Protein AF-A0A1D2Q985-F1 (afdb_monomer_lite)

Foldseek 3Di:
DDEAEEEDQPDQWFQWAWDADPVVRYIYIYGYCVQPVPDDPLLNQLSVQLNVLQNVCCNPPVDDDLDPSVVVCCVVSVHDSDGDTPHFAQKWKAFPPPRDIDGHNDCDPCVVCVQVDADPPPRGGIHMDGDPDD

Radius of gyration: 18.42 Å; chains: 1; bounding box: 43×38×41 Å

Structure (mmCIF, N/CA/C/O backbone):
data_AF-A0A1D2Q985-F1
#
_entry.id   AF-A0A1D2Q985-F1
#
loop_
_atom_site.group_PDB
_atom_site.id
_atom_site.type_symbol
_atom_site.label_atom_id
_atom_site.label_alt_id
_atom_site.label_comp_id
_atom_site.label_asym_id
_atom_site.label_entity_id
_atom_site.label_seq_id
_atom_site.pdbx_PDB_ins_code
_atom_site.Cartn_x
_atom_site.Cartn_y
_atom_site.Cartn_z
_atom_site.occupancy
_atom_site.B_iso_or_equiv
_atom_site.auth_seq_id
_atom_site.auth_comp_id
_atom_site.auth_asym_id
_atom_site.auth_atom_id
_atom_site.pdbx_PDB_model_num
ATOM 1 N N . MET A 1 1 ? -17.939 6.524 12.634 1.00 73.00 1 MET A N 1
ATOM 2 C CA . MET A 1 1 ? -16.577 6.347 12.098 1.00 73.00 1 MET A CA 1
ATOM 3 C C . MET A 1 1 ? -16.075 7.690 11.604 1.00 73.00 1 MET A C 1
ATOM 5 O O . MET A 1 1 ? -16.770 8.318 10.811 1.00 73.00 1 MET A O 1
ATOM 9 N N . THR A 1 2 ? -14.909 8.119 12.073 1.00 87.56 2 THR A N 1
ATOM 10 C CA . THR A 1 2 ? -14.219 9.316 11.575 1.00 87.56 2 THR A CA 1
ATOM 11 C C . THR A 1 2 ? -12.906 8.857 10.960 1.00 87.56 2 THR A C 1
ATOM 13 O O . THR A 1 2 ? -12.231 8.016 11.544 1.00 87.56 2 THR A O 1
ATOM 16 N N . ILE A 1 3 ? -12.575 9.377 9.781 1.00 95.25 3 ILE A N 1
ATOM 17 C CA . ILE A 1 3 ? -11.305 9.101 9.108 1.00 95.25 3 ILE A CA 1
ATOM 18 C C . ILE A 1 3 ? -10.484 10.383 9.149 1.00 95.25 3 ILE A C 1
ATOM 20 O O . ILE A 1 3 ? -10.947 11.431 8.691 1.00 95.25 3 ILE A O 1
ATOM 24 N N . GLU A 1 4 ? -9.276 10.294 9.688 1.00 97.19 4 GLU A N 1
ATOM 25 C CA . GLU A 1 4 ? -8.290 11.364 9.616 1.00 97.19 4 GLU A CA 1
ATOM 26 C C . GLU A 1 4 ? -7.506 11.282 8.307 1.00 97.19 4 GLU A C 1
ATOM 28 O O . GLU A 1 4 ? -7.269 10.200 7.769 1.00 97.19 4 GLU A O 1
ATOM 33 N N . TRP A 1 5 ? -7.082 12.435 7.797 1.00 97.25 5 TRP A N 1
ATOM 34 C CA . TRP A 1 5 ? -6.342 12.533 6.543 1.00 97.25 5 TRP A CA 1
ATOM 35 C C . TRP A 1 5 ? -5.020 13.252 6.766 1.00 97.25 5 TRP A C 1
ATOM 37 O O . TRP A 1 5 ? -4.984 14.319 7.380 1.00 97.25 5 TRP A O 1
ATOM 47 N N . GLU A 1 6 ? -3.941 12.700 6.217 1.00 96.31 6 GLU A N 1
ATOM 48 C CA . GLU A 1 6 ? -2.626 13.339 6.208 1.00 96.31 6 GLU A CA 1
ATOM 49 C C . GLU A 1 6 ? -1.996 13.309 4.810 1.00 96.31 6 GLU A C 1
ATOM 51 O O . GLU A 1 6 ? -2.185 12.375 4.030 1.00 96.31 6 GLU A O 1
ATOM 56 N N . ILE A 1 7 ? -1.194 14.331 4.506 1.00 93.88 7 ILE A N 1
ATOM 57 C CA . ILE A 1 7 ? -0.317 14.340 3.334 1.00 93.88 7 ILE A CA 1
ATOM 58 C C . ILE A 1 7 ? 1.113 14.114 3.817 1.00 93.88 7 ILE A C 1
ATOM 60 O O . ILE A 1 7 ? 1.675 14.907 4.575 1.00 93.88 7 ILE A O 1
ATOM 64 N N . SER A 1 8 ? 1.730 13.030 3.356 1.00 90.19 8 SER A N 1
ATOM 65 C CA . SER A 1 8 ? 3.122 12.713 3.637 1.00 90.19 8 SER A CA 1
ATOM 66 C C . SER A 1 8 ? 4.032 13.233 2.532 1.00 90.19 8 SER A C 1
ATOM 68 O O . SER A 1 8 ? 4.040 12.734 1.408 1.00 90.19 8 SER A O 1
ATOM 70 N N . HIS A 1 9 ? 4.897 14.182 2.883 1.00 87.06 9 HIS A N 1
ATOM 71 C CA . HIS A 1 9 ? 5.984 14.637 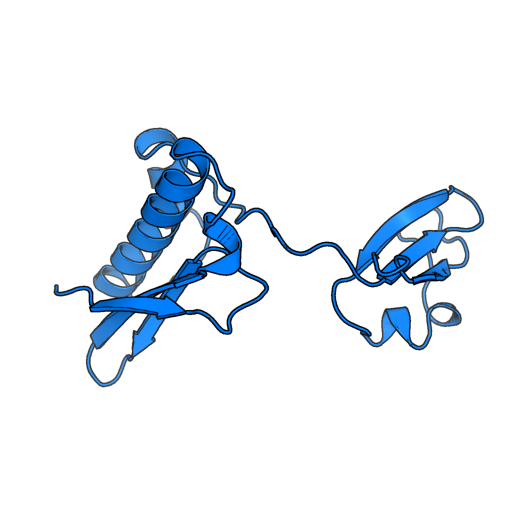2.008 1.00 87.06 9 HIS A CA 1
ATOM 72 C C . HIS A 1 9 ? 7.236 13.748 2.093 1.00 87.06 9 HIS A C 1
ATOM 74 O O . HIS A 1 9 ? 8.187 13.930 1.336 1.00 87.06 9 HIS A O 1
ATOM 80 N N . ARG A 1 10 ? 7.267 12.789 3.032 1.00 82.56 10 ARG A N 1
ATOM 81 C CA . ARG A 1 10 ? 8.446 11.951 3.315 1.00 82.56 10 ARG A CA 1
ATOM 82 C C . ARG A 1 10 ? 8.312 10.523 2.799 1.00 82.56 10 ARG A C 1
ATOM 84 O O . ARG A 1 10 ? 9.329 9.867 2.592 1.00 82.56 10 ARG A O 1
ATOM 91 N N . ALA A 1 11 ? 7.094 10.022 2.605 1.00 81.38 11 ALA A N 1
ATOM 92 C CA . ALA A 1 11 ? 6.870 8.693 2.051 1.00 81.38 11 ALA A CA 1
ATOM 93 C C . ALA A 1 11 ? 7.384 8.614 0.602 1.00 81.38 11 ALA A C 1
ATOM 95 O O . ALA A 1 11 ? 7.374 9.596 -0.132 1.00 81.38 11 ALA A O 1
ATOM 96 N N . GLN A 1 12 ? 7.922 7.456 0.211 1.00 71.81 12 GLN A N 1
ATOM 97 C CA . GLN A 1 12 ? 8.603 7.280 -1.085 1.00 71.81 12 GLN A CA 1
ATOM 98 C C . GLN A 1 12 ? 8.202 5.989 -1.812 1.00 71.81 12 GLN A C 1
ATOM 100 O O . GLN A 1 12 ? 8.800 5.668 -2.830 1.00 71.81 12 GLN A O 1
ATOM 105 N N . ARG A 1 13 ? 7.289 5.176 -1.262 1.00 71.19 13 ARG A N 1
ATOM 106 C CA . ARG A 1 13 ? 7.085 3.789 -1.736 1.00 71.19 13 ARG A CA 1
ATOM 107 C C . ARG A 1 13 ? 5.650 3.425 -2.082 1.00 71.19 13 ARG A C 1
ATOM 109 O O . ARG A 1 13 ? 5.460 2.616 -2.984 1.00 71.19 13 ARG A O 1
ATOM 116 N N . GLN A 1 14 ? 4.684 3.965 -1.351 1.00 82.00 14 GLN A N 1
ATOM 117 C CA . GLN A 1 14 ? 3.259 3.688 -1.522 1.00 82.00 14 GLN A CA 1
ATOM 118 C C . GLN A 1 14 ? 2.551 5.007 -1.788 1.00 82.00 14 GLN A C 1
ATOM 120 O O . GLN A 1 14 ? 2.907 6.005 -1.163 1.00 82.00 14 GLN A O 1
ATOM 125 N N . ALA A 1 15 ? 1.633 5.030 -2.752 1.00 87.94 15 ALA A N 1
ATOM 126 C CA . ALA A 1 15 ? 0.902 6.248 -3.088 1.00 87.94 15 ALA A CA 1
ATOM 127 C C . ALA A 1 15 ? -0.044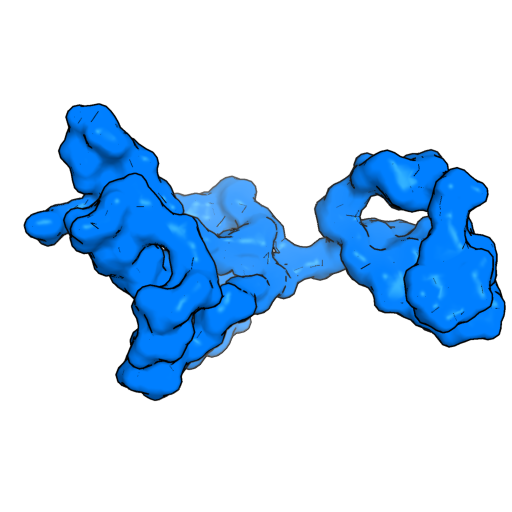 6.656 -1.947 1.00 87.94 15 ALA A C 1
ATOM 129 O O . ALA A 1 15 ? -0.121 7.830 -1.609 1.00 87.94 15 ALA A O 1
ATOM 130 N N . GLY A 1 16 ? -0.639 5.670 -1.275 1.00 90.69 16 GLY A N 1
ATOM 131 C CA . GLY A 1 16 ? -1.413 5.835 -0.052 1.00 90.69 16 GLY A CA 1
ATOM 132 C C . GLY A 1 16 ? -1.080 4.758 0.980 1.00 90.69 16 GLY A C 1
ATOM 133 O O . GLY A 1 16 ? -0.423 3.761 0.664 1.00 90.69 16 GLY A O 1
ATOM 134 N N . VAL A 1 17 ? -1.482 4.993 2.227 1.00 92.75 17 VAL A N 1
ATOM 135 C CA . VAL A 1 17 ? -1.567 3.957 3.259 1.00 92.75 17 VAL A CA 1
ATOM 136 C C . VAL A 1 17 ? -2.638 4.306 4.284 1.00 92.75 17 VAL A C 1
ATOM 138 O O . VAL A 1 17 ? -2.706 5.436 4.770 1.00 92.75 17 VAL A O 1
ATOM 141 N N . THR A 1 18 ? -3.422 3.307 4.665 1.00 95.50 18 THR A N 1
ATOM 142 C CA . THR A 1 18 ? -4.378 3.383 5.766 1.00 95.50 18 THR A CA 1
ATOM 143 C C . THR A 1 18 ? -3.768 2.789 7.027 1.00 95.50 18 THR A C 1
ATOM 145 O O . THR A 1 18 ? -3.296 1.651 7.032 1.00 95.50 18 THR A O 1
ATOM 148 N N . LYS A 1 19 ? -3.769 3.570 8.105 1.00 95.12 19 LYS A N 1
ATOM 149 C CA . LYS A 1 19 ? -3.295 3.172 9.431 1.00 95.12 19 LYS A CA 1
ATOM 150 C C . LYS A 1 19 ? -4.487 3.003 10.361 1.00 95.12 19 LYS A C 1
ATOM 152 O O . LYS A 1 19 ? -5.437 3.777 10.275 1.00 95.12 19 LYS A O 1
ATOM 157 N N . TYR A 1 20 ? -4.384 2.036 11.262 1.00 96.69 20 TYR A N 1
ATOM 158 C CA . TYR A 1 20 ? -5.377 1.761 12.288 1.00 96.69 20 TYR A CA 1
ATOM 159 C C . TYR A 1 20 ? -4.698 1.661 13.653 1.00 96.69 20 TYR A C 1
ATOM 161 O O . TYR A 1 20 ? -3.698 0.952 13.795 1.00 96.69 20 TYR A O 1
ATOM 169 N N . ASP A 1 21 ? -5.225 2.386 14.637 1.00 95.62 21 ASP A N 1
ATOM 170 C CA . ASP A 1 21 ? -4.840 2.255 16.040 1.00 95.62 21 ASP A CA 1
ATOM 171 C C . ASP A 1 21 ? -5.920 1.457 16.790 1.00 95.62 21 ASP A C 1
ATOM 173 O O . ASP A 1 21 ? -6.986 2.001 17.072 1.00 95.62 21 ASP A O 1
ATOM 177 N N . PRO A 1 22 ? -5.672 0.188 17.159 1.00 92.25 22 PRO A N 1
ATOM 178 C CA . PRO A 1 22 ? -6.669 -0.644 17.829 1.00 92.25 22 PRO A C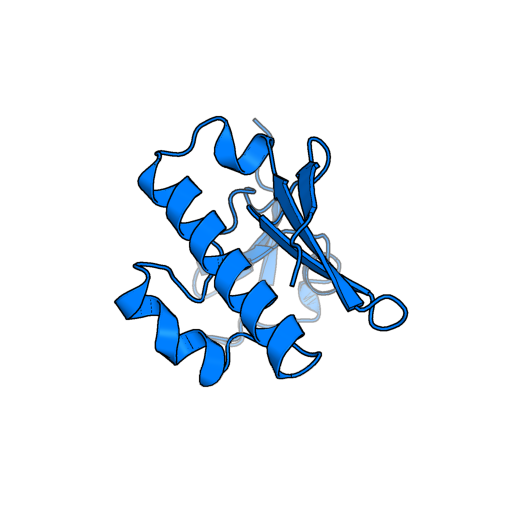A 1
ATOM 179 C C . PRO A 1 22 ? -6.984 -0.197 19.263 1.00 92.25 22 PRO A C 1
ATOM 181 O O . PRO A 1 22 ? -7.974 -0.652 19.826 1.00 92.25 22 PRO A O 1
ATOM 184 N N . ALA A 1 23 ? -6.158 0.655 19.884 1.00 94.81 23 ALA A N 1
ATOM 185 C CA . ALA A 1 23 ? -6.426 1.159 21.231 1.00 94.81 23 ALA A CA 1
ATOM 186 C C . ALA A 1 23 ? -7.446 2.306 21.231 1.00 94.81 23 ALA A C 1
ATOM 188 O O . ALA A 1 23 ? -8.171 2.485 22.209 1.00 94.81 23 ALA A O 1
ATOM 189 N N . THR A 1 24 ? -7.481 3.091 20.151 1.00 93.88 24 THR A N 1
ATOM 190 C CA . THR A 1 24 ? -8.352 4.269 20.005 1.00 93.88 24 THR A CA 1
ATOM 191 C C . THR A 1 24 ? -9.400 4.115 18.905 1.00 93.88 24 THR A C 1
ATOM 193 O O . THR A 1 24 ? -10.256 4.983 18.754 1.00 93.88 24 THR A O 1
ATOM 196 N N . GLU A 1 25 ? -9.320 3.029 18.134 1.00 92.94 25 GLU A N 1
AT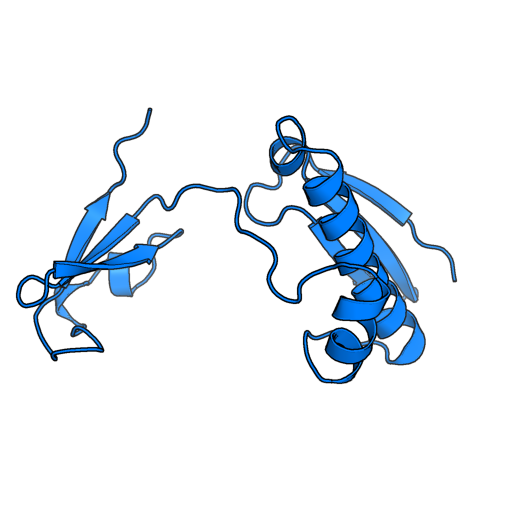OM 197 C CA . GLU A 1 25 ? -10.069 2.775 16.899 1.00 92.94 25 GLU A CA 1
ATOM 198 C C . GLU A 1 25 ? -9.886 3.874 15.833 1.00 92.94 25 GLU A C 1
ATOM 200 O O . GLU A 1 25 ? -10.686 4.005 14.902 1.00 92.94 25 GLU A O 1
ATOM 205 N N . ALA A 1 26 ? -8.826 4.681 15.951 1.00 96.31 26 ALA A N 1
ATOM 206 C CA . ALA A 1 26 ? -8.546 5.758 15.017 1.00 96.31 26 ALA A CA 1
ATOM 207 C C . ALA A 1 26 ? -8.063 5.199 13.674 1.00 96.31 26 ALA A C 1
ATOM 209 O O . ALA A 1 26 ? -7.200 4.319 13.618 1.00 96.31 26 ALA A O 1
ATOM 210 N N . ILE A 1 27 ? -8.601 5.749 12.583 1.00 97.94 27 ILE A N 1
ATOM 211 C CA . ILE A 1 27 ? -8.219 5.408 11.212 1.00 97.94 27 ILE A CA 1
ATOM 212 C C . ILE A 1 27 ? -7.661 6.657 10.536 1.00 97.94 27 ILE A C 1
ATOM 214 O O . ILE A 1 27 ? -8.349 7.676 10.442 1.00 97.94 27 ILE A O 1
ATOM 218 N N . THR A 1 28 ? -6.440 6.558 10.012 1.00 97.88 28 THR A N 1
ATOM 219 C CA . THR A 1 28 ? -5.781 7.644 9.275 1.00 97.88 28 THR A CA 1
ATOM 220 C C . THR A 1 28 ? -5.422 7.183 7.871 1.00 97.88 28 THR A C 1
ATOM 222 O O . THR A 1 28 ? -4.697 6.200 7.711 1.00 97.88 28 THR A O 1
ATOM 225 N N . ILE A 1 29 ? -5.861 7.920 6.852 1.00 96.75 29 ILE A N 1
ATOM 226 C CA . ILE A 1 29 ? -5.410 7.740 5.470 1.00 96.75 29 ILE A CA 1
ATOM 227 C C . ILE A 1 29 ? -4.310 8.757 5.173 1.00 96.75 29 ILE A C 1
ATOM 229 O O . ILE A 1 29 ? -4.512 9.970 5.251 1.00 96.75 29 ILE A O 1
ATOM 233 N N . ALA A 1 30 ? -3.137 8.250 4.810 1.00 94.94 30 ALA A N 1
ATOM 234 C CA . ALA A 1 30 ? -1.973 9.041 4.454 1.00 94.94 30 ALA A CA 1
ATOM 235 C C . ALA A 1 30 ? -1.702 8.955 2.953 1.00 94.94 30 ALA A C 1
ATOM 237 O O . ALA A 1 30 ? -1.401 7.874 2.450 1.00 94.94 30 ALA A O 1
ATOM 238 N N . LEU A 1 31 ? -1.755 10.085 2.247 1.00 93.00 31 LEU A N 1
ATOM 239 C CA . LEU A 1 31 ? -1.426 10.173 0.819 1.00 93.00 31 LEU A CA 1
ATOM 240 C C . LEU A 1 31 ? -0.012 10.724 0.634 1.00 93.00 31 LEU A C 1
ATOM 242 O O . LEU A 1 31 ? 0.422 11.623 1.356 1.00 93.00 31 LEU A O 1
ATOM 246 N N . THR A 1 32 ? 0.740 10.182 -0.317 1.00 90.88 32 THR A N 1
ATOM 247 C CA . THR A 1 32 ? 2.136 10.562 -0.537 1.00 90.88 32 THR A CA 1
ATOM 248 C C . THR A 1 32 ? 2.234 11.644 -1.597 1.00 90.88 32 THR A C 1
ATOM 250 O O . THR A 1 32 ? 2.071 11.366 -2.778 1.00 90.88 32 THR A O 1
ATOM 253 N N . TRP A 1 33 ? 2.641 12.852 -1.201 1.00 86.44 33 TRP A N 1
ATOM 254 C CA . TRP A 1 33 ? 2.759 14.002 -2.108 1.00 86.44 33 TRP A CA 1
ATOM 255 C C . TRP A 1 33 ? 3.522 13.673 -3.402 1.00 86.44 33 TRP A C 1
ATOM 257 O O . TRP A 1 33 ? 3.031 13.891 -4.504 1.00 86.44 33 TRP A O 1
ATOM 267 N N . LYS A 1 34 ? 4.708 13.068 -3.265 1.00 82.31 34 LYS A N 1
ATOM 268 C CA . LYS A 1 34 ? 5.581 12.716 -4.397 1.00 82.31 34 LYS A CA 1
ATOM 269 C C . LYS A 1 34 ? 4.971 11.672 -5.341 1.00 82.31 34 LYS A C 1
ATOM 271 O O . LYS A 1 34 ? 5.379 11.568 -6.491 1.00 82.31 34 LYS A O 1
ATOM 276 N N . ALA A 1 35 ? 4.042 10.853 -4.851 1.00 80.00 35 ALA A N 1
ATOM 277 C CA . ALA A 1 35 ? 3.352 9.882 -5.689 1.00 80.00 35 ALA A CA 1
ATOM 278 C C . ALA A 1 35 ? 2.333 10.556 -6.606 1.00 80.00 35 ALA A C 1
ATOM 280 O O . ALA A 1 35 ? 2.086 10.047 -7.695 1.00 80.00 35 ALA A O 1
ATOM 281 N N . ASP A 1 36 ? 1.773 11.680 -6.160 1.00 74.56 36 ASP A N 1
ATOM 282 C CA . ASP A 1 36 ? 0.576 12.274 -6.740 1.00 74.56 36 ASP A CA 1
ATOM 283 C C . ASP A 1 36 ? 0.845 13.587 -7.485 1.00 74.56 36 ASP A C 1
ATOM 285 O O . ASP A 1 36 ? 0.077 13.935 -8.377 1.00 74.56 36 ASP A O 1
ATOM 289 N N . GLU A 1 37 ? 1.959 14.278 -7.212 1.00 77.62 37 GLU A N 1
ATOM 290 C CA . GLU A 1 37 ? 2.294 15.586 -7.812 1.00 77.62 37 GLU A CA 1
ATOM 291 C C . GLU A 1 37 ? 2.349 15.596 -9.353 1.00 77.62 37 GLU A C 1
ATOM 293 O O . GLU A 1 37 ? 2.224 16.650 -9.979 1.00 77.62 37 GLU A O 1
ATOM 298 N N . HIS A 1 38 ? 2.500 14.423 -9.974 1.00 73.81 38 HIS A N 1
ATOM 299 C CA . HIS A 1 38 ? 2.529 14.242 -11.428 1.00 73.81 38 HIS A CA 1
ATOM 300 C C . HIS A 1 38 ? 1.526 13.198 -11.944 1.00 73.81 38 HIS A C 1
ATOM 302 O O . HIS A 1 38 ? 1.549 12.869 -13.131 1.00 73.81 38 HIS A O 1
ATOM 308 N N . ARG A 1 39 ? 0.655 12.649 -11.085 1.00 77.62 39 ARG A N 1
ATOM 309 C CA . ARG A 1 39 ? -0.325 11.638 -11.507 1.00 77.62 39 ARG A CA 1
ATOM 310 C C . ARG A 1 39 ? -1.573 12.280 -12.095 1.00 77.62 39 ARG A C 1
ATOM 312 O O . ARG A 1 39 ? -2.032 13.334 -11.663 1.00 77.62 39 ARG A O 1
ATOM 319 N N . ALA A 1 40 ? -2.165 11.588 -13.065 1.00 85.06 40 ALA A N 1
ATOM 320 C CA . ALA A 1 40 ? -3.499 11.924 -13.535 1.00 85.06 40 ALA A CA 1
ATOM 321 C C . ALA A 1 40 ? -4.528 11.706 -12.414 1.00 85.06 40 ALA A C 1
ATOM 323 O O . ALA A 1 40 ? -4.381 10.806 -11.581 1.00 85.06 40 ALA A O 1
ATOM 324 N N . TRP A 1 41 ? -5.609 12.486 -12.444 1.00 85.75 41 TRP A N 1
ATOM 325 C CA . TRP A 1 41 ? -6.697 12.404 -11.466 1.00 85.75 41 TRP A CA 1
ATOM 326 C C . TRP A 1 41 ? -7.256 10.983 -11.291 1.00 85.75 41 TRP A C 1
ATOM 328 O O . TRP A 1 41 ? -7.560 10.561 -10.177 1.00 85.75 41 TRP A O 1
ATOM 338 N N . GLU A 1 42 ? -7.360 10.215 -12.375 1.00 86.50 42 GLU A N 1
ATOM 339 C CA . GLU A 1 42 ? -7.843 8.828 -12.345 1.00 86.50 42 GLU A CA 1
ATOM 340 C C . GLU A 1 42 ? -6.977 7.936 -11.444 1.00 86.50 42 GLU A C 1
ATOM 342 O O . GLU A 1 42 ? -7.495 7.180 -10.627 1.00 86.50 42 GLU A O 1
ATOM 347 N N . GLN A 1 43 ? -5.655 8.090 -11.509 1.00 84.88 43 GLN A N 1
ATOM 348 C CA . GLN A 1 43 ? -4.710 7.291 -10.725 1.00 84.88 43 GLN A CA 1
ATOM 349 C C . GLN A 1 43 ? -4.691 7.721 -9.252 1.00 84.88 43 GLN A C 1
ATOM 351 O O . GLN A 1 43 ? -4.684 6.876 -8.353 1.00 84.88 43 GLN A O 1
ATOM 356 N N . PHE A 1 44 ? -4.738 9.033 -9.004 1.00 88.56 44 PHE A N 1
ATOM 357 C CA . PHE A 1 44 ? -4.868 9.587 -7.656 1.00 88.56 44 PHE A CA 1
ATOM 358 C C . PHE A 1 44 ? -6.156 9.098 -6.983 1.00 88.56 44 PHE A C 1
ATOM 360 O O . PHE A 1 44 ? -6.142 8.517 -5.900 1.00 88.56 44 PHE A O 1
ATOM 367 N N . SER A 1 45 ? -7.289 9.273 -7.663 1.00 91.75 45 SER A N 1
ATOM 368 C CA . SER A 1 45 ? -8.595 8.910 -7.124 1.00 91.75 45 SER A CA 1
ATOM 369 C C . SER A 1 45 ? -8.754 7.394 -6.952 1.00 91.75 45 SER A C 1
ATOM 371 O O . SER A 1 45 ? -9.393 6.965 -5.993 1.00 91.75 45 SER A O 1
ATOM 373 N N . SER A 1 46 ? -8.121 6.577 -7.802 1.00 91.50 46 SER A N 1
ATOM 374 C CA . SER A 1 46 ? -8.034 5.123 -7.612 1.00 91.50 46 SER A CA 1
ATOM 375 C C . SER A 1 46 ? -7.299 4.752 -6.319 1.00 91.50 46 SER A C 1
ATOM 377 O O . SER A 1 46 ? -7.786 3.902 -5.571 1.00 91.50 46 SER A O 1
ATOM 379 N N . THR A 1 47 ? -6.201 5.447 -5.990 1.00 91.50 47 THR A N 1
ATOM 380 C CA . THR A 1 47 ? -5.483 5.283 -4.710 1.00 91.50 47 THR A CA 1
ATOM 381 C C . THR A 1 47 ? -6.366 5.666 -3.524 1.00 91.50 47 THR A C 1
ATOM 383 O O . THR A 1 47 ? -6.458 4.919 -2.557 1.00 91.50 47 THR A O 1
ATOM 386 N N . VAL A 1 48 ? -7.089 6.786 -3.602 1.00 93.56 48 VAL A N 1
ATOM 387 C CA . VAL A 1 48 ? -8.027 7.189 -2.539 1.00 93.56 48 VAL A CA 1
ATOM 388 C C . VAL A 1 48 ? -9.092 6.113 -2.300 1.00 93.56 48 VAL A C 1
ATOM 390 O O . VAL A 1 48 ? -9.369 5.757 -1.157 1.00 93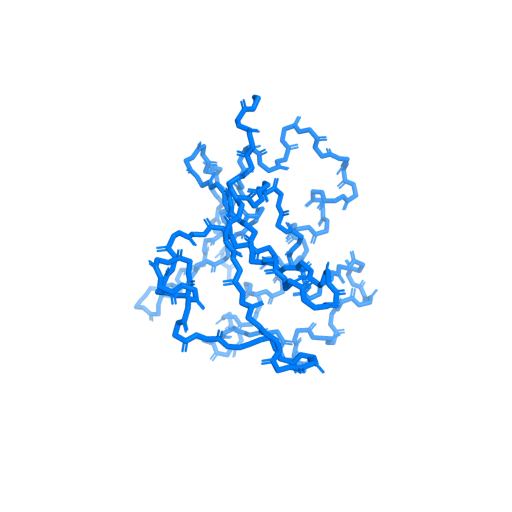.56 48 VAL A O 1
ATOM 393 N N . ARG A 1 49 ? -9.673 5.554 -3.369 1.00 95.69 49 ARG A N 1
ATOM 394 C CA . ARG A 1 49 ? -10.682 4.486 -3.269 1.00 95.69 49 ARG A CA 1
ATOM 395 C C . ARG A 1 49 ? -10.101 3.190 -2.702 1.00 95.69 49 ARG A C 1
ATOM 397 O O . ARG A 1 49 ? -10.778 2.539 -1.915 1.00 95.69 49 ARG A O 1
ATOM 404 N N . HIS A 1 50 ? -8.853 2.862 -3.038 1.00 95.25 50 HIS A N 1
ATOM 405 C CA . HIS A 1 50 ? -8.116 1.740 -2.452 1.00 95.25 50 HIS A CA 1
ATOM 406 C C . HIS A 1 50 ? -8.008 1.879 -0.927 1.00 95.25 50 HIS A C 1
ATOM 408 O O . HIS A 1 50 ? -8.403 0.980 -0.188 1.00 95.25 50 HIS A O 1
ATOM 414 N N . GLU A 1 51 ? -7.536 3.032 -0.449 1.00 95.75 51 GLU A N 1
ATOM 415 C CA . GLU A 1 51 ? -7.375 3.281 0.988 1.00 95.75 51 GLU A CA 1
ATOM 416 C C . GLU A 1 51 ? -8.718 3.324 1.731 1.00 95.75 51 GLU A C 1
ATOM 418 O O . GLU A 1 51 ? -8.838 2.832 2.851 1.00 95.75 51 GLU A O 1
ATOM 423 N N . LEU A 1 52 ? -9.779 3.818 1.090 1.00 96.75 52 LEU A N 1
ATOM 424 C CA . LEU A 1 52 ? -11.121 3.787 1.674 1.00 96.75 52 LEU A CA 1
ATOM 425 C C . LEU A 1 52 ? -11.653 2.362 1.892 1.00 96.75 52 LEU A C 1
ATOM 427 O O . LEU A 1 52 ? -12.382 2.136 2.858 1.00 96.75 52 LEU A O 1
ATOM 431 N N . ILE A 1 53 ? -11.283 1.395 1.045 1.00 96.94 53 ILE A N 1
ATOM 432 C CA . ILE A 1 53 ? -11.637 -0.014 1.274 1.00 96.94 53 ILE A CA 1
ATOM 433 C C . ILE A 1 53 ? -10.941 -0.535 2.536 1.00 96.94 53 ILE A C 1
ATOM 435 O O . ILE A 1 53 ? -11.588 -1.193 3.350 1.00 96.94 53 ILE A O 1
ATOM 439 N N . HIS A 1 54 ? -9.663 -0.204 2.740 1.00 96.75 54 HIS A N 1
ATOM 440 C CA . HIS A 1 54 ? -8.945 -0.574 3.962 1.00 96.75 54 HIS A CA 1
ATOM 441 C C . HIS A 1 54 ? -9.531 0.094 5.205 1.00 96.75 54 HIS A C 1
ATOM 443 O O . HIS A 1 54 ? -9.711 -0.572 6.220 1.00 96.75 54 HIS A O 1
ATOM 449 N N . ALA A 1 55 ? -9.889 1.377 5.128 1.00 97.50 55 ALA A N 1
ATOM 450 C CA . ALA A 1 55 ? -10.558 2.070 6.227 1.00 97.50 55 ALA A CA 1
ATOM 451 C C . ALA A 1 55 ? -11.875 1.375 6.604 1.00 97.50 55 ALA A C 1
ATOM 453 O O . ALA A 1 55 ? -12.147 1.149 7.781 1.00 97.50 55 ALA A O 1
ATOM 454 N N . TRP A 1 56 ? -12.661 0.968 5.605 1.00 97.19 56 TRP A N 1
ATOM 455 C CA . TRP A 1 56 ? -13.865 0.174 5.830 1.00 97.19 56 TRP A CA 1
ATOM 456 C C . TRP A 1 56 ? -13.556 -1.192 6.470 1.00 97.19 56 TRP A C 1
ATOM 458 O O . TRP A 1 56 ? -14.211 -1.555 7.441 1.00 97.19 56 TRP A O 1
ATOM 468 N N . GLN A 1 57 ? -12.547 -1.931 5.996 1.00 97.62 57 GLN A N 1
ATOM 469 C CA . GLN A 1 57 ? -12.162 -3.219 6.594 1.00 97.62 57 GLN A CA 1
ATOM 470 C C . GLN A 1 57 ? -11.727 -3.073 8.058 1.00 97.62 57 GLN A C 1
ATOM 472 O O . GLN A 1 57 ? -12.205 -3.822 8.905 1.00 97.62 57 GLN A O 1
ATOM 477 N N . TYR A 1 58 ? -10.889 -2.080 8.373 1.00 97.19 58 TYR A N 1
ATOM 478 C CA . TYR A 1 58 ? -10.489 -1.810 9.753 1.00 97.19 58 TYR A CA 1
ATOM 479 C C . TYR A 1 58 ? -11.687 -1.468 10.636 1.00 97.19 58 TYR A C 1
ATOM 481 O O . TYR A 1 58 ? -11.765 -1.953 11.759 1.00 97.19 58 TYR A O 1
ATOM 489 N N . HIS A 1 59 ? -12.641 -0.686 10.128 1.00 95.62 59 HIS A N 1
ATOM 490 C CA . HIS A 1 59 ? -13.845 -0.360 10.885 1.00 95.62 59 HIS A CA 1
ATOM 491 C C . HIS A 1 59 ? -14.730 -1.583 11.160 1.00 95.62 59 HIS A C 1
ATOM 493 O O . HIS A 1 59 ? -15.231 -1.729 12.270 1.00 95.62 59 HIS A O 1
ATOM 499 N N . GLU A 1 60 ? -14.929 -2.453 10.168 1.00 96.62 60 GLU A N 1
ATOM 500 C CA . GLU A 1 60 ? -15.830 -3.606 10.299 1.00 96.62 60 GLU A CA 1
ATOM 501 C C . GLU A 1 60 ? -15.193 -4.807 11.008 1.00 96.62 60 GLU A C 1
ATOM 503 O O . GLU A 1 60 ? -15.887 -5.572 11.676 1.00 96.62 60 GLU A O 1
ATOM 508 N N . PHE A 1 61 ? -13.887 -5.013 10.828 1.00 95.62 61 PHE A N 1
ATOM 509 C CA . PHE A 1 61 ? -13.208 -6.254 11.213 1.00 95.62 61 PHE A CA 1
ATOM 510 C C . PHE A 1 61 ? -12.012 -6.041 12.145 1.00 95.62 61 PHE A C 1
ATOM 512 O O . PHE A 1 61 ? -11.499 -7.016 12.691 1.00 95.62 61 PHE A O 1
ATOM 519 N N . GLY A 1 62 ? -11.544 -4.802 12.323 1.00 94.88 62 GLY A N 1
ATOM 520 C CA . GLY A 1 62 ? -10.326 -4.500 13.082 1.00 94.88 62 GLY A CA 1
ATOM 521 C C . GLY A 1 62 ? -9.026 -4.943 12.398 1.00 94.88 62 GLY A C 1
ATOM 522 O O . GLY A 1 62 ? -7.963 -4.843 13.007 1.00 94.88 62 GLY A O 1
ATOM 523 N N . ASP A 1 63 ? -9.096 -5.418 11.151 1.00 95.25 63 ASP A N 1
ATOM 524 C CA . ASP A 1 63 ? -7.963 -5.868 10.339 1.00 95.25 63 ASP A CA 1
ATOM 525 C C . ASP A 1 63 ? -8.236 -5.595 8.849 1.00 95.25 63 ASP A C 1
ATOM 527 O O . ASP A 1 63 ? -9.392 -5.439 8.444 1.00 95.25 63 ASP A O 1
ATOM 531 N N . ALA A 1 64 ? -7.186 -5.526 8.030 1.00 95.31 64 ALA A N 1
ATOM 532 C CA . ALA A 1 64 ? -7.291 -5.214 6.608 1.00 95.31 64 ALA A CA 1
ATOM 533 C C . ALA A 1 64 ? -6.281 -5.997 5.758 1.00 95.31 64 ALA A C 1
ATOM 535 O O . ALA A 1 64 ? -5.085 -6.052 6.041 1.00 95.31 64 ALA A O 1
ATOM 536 N N . ASP A 1 65 ? -6.767 -6.549 4.648 1.00 93.81 65 ASP A N 1
ATOM 537 C CA . ASP A 1 65 ? -5.971 -7.261 3.653 1.00 93.81 65 ASP A CA 1
ATOM 538 C C . ASP A 1 65 ? -6.519 -7.029 2.235 1.00 93.81 65 ASP A C 1
ATOM 540 O O . ASP A 1 65 ? -7.530 -6.355 2.037 1.00 93.81 65 ASP A O 1
ATOM 544 N N . HIS A 1 66 ? -5.864 -7.602 1.225 1.00 94.38 66 HIS A N 1
ATOM 545 C CA . HIS A 1 66 ? -6.335 -7.586 -0.169 1.00 94.38 66 HIS A CA 1
ATOM 546 C C . HIS A 1 66 ? -7.145 -8.840 -0.537 1.00 94.38 66 HIS A C 1
ATOM 548 O O . HIS A 1 66 ? -7.167 -9.255 -1.693 1.00 94.38 66 HIS A O 1
ATOM 554 N N . GLY A 1 67 ? -7.776 -9.482 0.447 1.00 93.50 67 GLY A N 1
ATOM 555 C CA . GLY A 1 67 ? -8.542 -10.709 0.286 1.00 93.50 67 GLY A CA 1
ATOM 556 C C . GLY A 1 67 ? -9.934 -10.491 -0.313 1.00 93.50 67 GLY A C 1
ATOM 557 O O . GLY A 1 67 ? -10.226 -9.509 -0.996 1.00 93.50 67 GLY A O 1
ATOM 558 N N . SER A 1 68 ? -10.835 -11.439 -0.050 1.00 94.06 68 SER A N 1
ATOM 559 C CA . SER A 1 68 ? -12.183 -11.454 -0.643 1.00 94.06 68 SER A CA 1
ATOM 560 C C . SER A 1 68 ? -13.016 -10.207 -0.318 1.00 94.06 68 SER A C 1
ATOM 562 O O . SER A 1 68 ? -13.768 -9.725 -1.167 1.00 94.06 68 SER A O 1
ATOM 564 N N . THR A 1 69 ? -12.863 -9.652 0.886 1.00 95.50 69 THR A N 1
ATOM 565 C CA . THR A 1 69 ? -13.586 -8.452 1.329 1.00 95.50 69 THR A CA 1
ATOM 566 C C . THR A 1 69 ? -13.111 -7.196 0.601 1.00 95.50 69 THR A C 1
ATOM 568 O O . THR A 1 69 ? -13.934 -6.326 0.321 1.00 95.50 69 THR A O 1
ATOM 571 N N . PHE A 1 70 ? -11.833 -7.135 0.214 1.00 95.94 70 PHE A N 1
ATOM 572 C CA . PHE A 1 70 ? -11.290 -6.076 -0.634 1.00 95.94 70 PHE A CA 1
ATOM 573 C C . PHE A 1 70 ? -11.740 -6.246 -2.087 1.00 95.94 70 PHE A C 1
ATOM 575 O O . PHE A 1 70 ? -12.278 -5.320 -2.694 1.00 95.94 70 PHE A O 1
ATOM 582 N N . ALA A 1 71 ? -11.568 -7.455 -2.633 1.00 93.38 71 ALA A N 1
ATOM 583 C CA . ALA A 1 71 ? -11.897 -7.793 -4.017 1.00 93.38 71 ALA A CA 1
ATOM 584 C C . ALA A 1 71 ? -13.358 -7.490 -4.376 1.00 93.38 71 ALA A C 1
ATOM 586 O O . ALA A 1 71 ? -13.659 -7.110 -5.501 1.00 93.38 71 ALA A O 1
ATOM 587 N N . ARG A 1 72 ? -14.273 -7.590 -3.406 1.00 94.75 72 ARG A N 1
ATOM 588 C CA . ARG A 1 72 ? -15.686 -7.230 -3.582 1.00 94.75 72 ARG A CA 1
ATOM 589 C C . ARG A 1 72 ? -15.894 -5.789 -4.065 1.00 94.75 72 ARG A C 1
ATOM 591 O O . ARG A 1 72 ? -16.909 -5.498 -4.695 1.00 94.75 72 ARG A O 1
ATOM 598 N N . TRP A 1 73 ? -14.980 -4.883 -3.732 1.00 96.06 73 TRP A N 1
ATOM 599 C CA . TRP A 1 73 ? -15.137 -3.454 -3.981 1.00 96.06 73 TRP A CA 1
ATOM 600 C C . TRP A 1 73 ? -14.348 -2.938 -5.181 1.00 96.06 73 TRP A C 1
ATOM 602 O O . TRP A 1 73 ? -14.656 -1.844 -5.642 1.00 96.06 73 TRP A O 1
ATOM 612 N N . THR A 1 74 ? -13.387 -3.698 -5.711 1.00 92.75 74 THR A N 1
ATOM 613 C CA . THR A 1 74 ? -12.470 -3.218 -6.761 1.00 92.75 74 THR A CA 1
ATOM 614 C C . THR A 1 74 ? -13.212 -2.763 -8.007 1.00 92.75 74 THR A C 1
ATOM 616 O O . THR A 1 74 ? -13.048 -1.623 -8.429 1.00 92.75 74 THR A O 1
ATOM 619 N N . ASP A 1 75 ? -14.110 -3.599 -8.529 1.00 89.94 75 ASP A N 1
ATOM 620 C CA . ASP A 1 75 ? -14.857 -3.289 -9.753 1.00 89.94 75 ASP A CA 1
ATOM 621 C C . ASP A 1 75 ? -15.889 -2.186 -9.502 1.00 89.94 75 ASP A C 1
ATOM 623 O O . ASP A 1 75 ? -16.111 -1.305 -10.328 1.00 89.94 75 ASP A O 1
ATOM 627 N N . ARG A 1 76 ? -16.518 -2.208 -8.321 1.00 94.19 76 ARG A N 1
ATOM 628 C CA . ARG A 1 76 ? -17.581 -1.264 -7.960 1.00 94.19 76 ARG A CA 1
ATOM 629 C C . ARG A 1 76 ? -17.056 0.141 -7.687 1.00 94.19 76 ARG A C 1
ATOM 631 O O . ARG A 1 76 ? -17.783 1.110 -7.893 1.00 94.19 76 ARG A O 1
ATOM 638 N N . LEU A 1 77 ? -15.834 0.239 -7.180 1.00 93.56 77 LEU A N 1
ATOM 639 C CA . LEU A 1 77 ? -15.161 1.495 -6.889 1.00 93.56 77 LEU A CA 1
ATOM 640 C C . LEU A 1 77 ? -14.089 1.817 -7.926 1.00 93.56 77 LEU A C 1
ATOM 642 O O . LEU A 1 77 ? -13.320 2.728 -7.672 1.00 93.56 77 LEU A O 1
ATOM 646 N N . ASP A 1 78 ? -14.007 1.114 -9.056 1.00 90.88 78 ASP A N 1
ATOM 647 C CA . ASP A 1 78 ? -13.002 1.373 -10.096 1.00 90.88 78 ASP A CA 1
ATOM 648 C C . ASP A 1 78 ? -11.589 1.583 -9.504 1.00 90.88 78 ASP A C 1
ATOM 650 O O . ASP A 1 78 ? -10.975 2.652 -9.592 1.00 90.88 78 ASP A O 1
ATOM 654 N N . THR A 1 79 ? -11.125 0.591 -8.746 1.00 90.81 79 THR A N 1
ATOM 655 C CA . THR A 1 79 ? -9.808 0.583 -8.100 1.00 90.81 79 THR A CA 1
ATOM 656 C C . THR A 1 79 ? -9.172 -0.798 -8.212 1.00 90.81 79 THR A C 1
ATOM 658 O O . THR A 1 79 ? -9.837 -1.782 -8.531 1.00 90.81 79 THR A O 1
ATOM 661 N N . SER A 1 80 ? -7.870 -0.896 -7.963 1.00 84.31 80 SER A N 1
ATOM 662 C CA . SER A 1 80 ? -7.121 -2.148 -8.058 1.00 84.31 80 SER A CA 1
ATOM 663 C C . SER A 1 80 ? -6.690 -2.645 -6.678 1.00 84.31 80 SER A C 1
ATOM 665 O O . SER A 1 80 ? -6.486 -1.871 -5.746 1.00 84.31 80 SER A O 1
ATOM 667 N N . GLN A 1 81 ? -6.477 -3.956 -6.544 1.00 82.50 81 GLN A N 1
ATOM 668 C CA . GLN A 1 81 ? -5.823 -4.534 -5.356 1.00 82.50 81 GLN A CA 1
ATOM 669 C C . GLN A 1 81 ? -4.321 -4.223 -5.319 1.00 82.50 81 GLN A C 1
ATOM 671 O O . GLN A 1 81 ? -3.663 -4.352 -4.290 1.00 82.50 81 GLN A O 1
ATOM 676 N N . HIS A 1 82 ? -3.750 -3.846 -6.461 1.00 72.38 82 HIS A N 1
ATOM 677 C CA . HIS A 1 82 ? -2.327 -3.605 -6.604 1.00 72.38 82 HIS A CA 1
ATOM 678 C C . HIS A 1 82 ? -2.052 -2.109 -6.582 1.00 72.38 82 HIS A C 1
ATOM 680 O O . HIS A 1 82 ? -2.223 -1.423 -7.587 1.00 72.38 82 HIS A O 1
ATOM 686 N N . CYS A 1 83 ? -1.548 -1.614 -5.453 1.00 63.53 83 CYS A N 1
ATOM 687 C CA . CYS A 1 83 ? -0.961 -0.282 -5.410 1.00 63.53 83 CYS A CA 1
ATOM 688 C C . CYS A 1 83 ? 0.229 -0.234 -6.386 1.00 63.53 83 CYS A C 1
ATOM 690 O O . CYS A 1 83 ? 1.248 -0.910 -6.187 1.00 63.53 83 CYS A O 1
ATOM 692 N N . GLU A 1 84 ? 0.098 0.545 -7.460 1.00 56.03 84 GLU A N 1
ATOM 693 C CA . GLU A 1 84 ? 1.196 0.792 -8.386 1.00 56.03 84 GLU A CA 1
ATOM 694 C C . GLU A 1 84 ? 2.345 1.479 -7.646 1.00 56.03 84 GLU A C 1
ATOM 696 O O . GLU A 1 84 ? 2.227 2.600 -7.139 1.00 56.03 84 GLU A O 1
ATOM 701 N N . ARG A 1 85 ? 3.499 0.815 -7.601 1.00 58.41 85 ARG A N 1
ATOM 702 C CA . ARG A 1 85 ? 4.708 1.409 -7.032 1.00 58.41 85 ARG A CA 1
ATOM 703 C C . ARG A 1 85 ? 5.207 2.503 -7.972 1.00 58.41 85 ARG A C 1
ATOM 705 O O . ARG A 1 85 ? 5.675 2.206 -9.063 1.00 58.41 85 ARG A O 1
ATOM 712 N N . PHE A 1 86 ? 5.150 3.753 -7.519 1.00 62.25 86 PHE A N 1
ATOM 713 C CA . PHE A 1 86 ? 5.608 4.927 -8.277 1.00 62.25 86 PHE A CA 1
ATOM 714 C C . PHE A 1 86 ? 7.120 5.189 -8.148 1.00 62.25 86 PHE A C 1
ATOM 716 O O . PHE A 1 86 ? 7.676 6.028 -8.849 1.00 62.25 86 PHE A O 1
ATOM 723 N N . THR A 1 87 ? 7.812 4.495 -7.238 1.00 62.38 87 THR A N 1
ATOM 724 C CA . THR A 1 87 ? 9.274 4.576 -7.139 1.00 62.38 87 THR A CA 1
ATOM 725 C C . THR A 1 87 ? 9.917 3.656 -8.165 1.00 62.38 87 THR A C 1
ATOM 727 O O . THR A 1 87 ? 9.524 2.499 -8.302 1.00 62.38 87 THR A O 1
ATOM 730 N N . THR A 1 88 ? 10.933 4.150 -8.866 1.00 62.94 88 THR A N 1
ATOM 731 C CA . THR A 1 88 ? 11.789 3.326 -9.720 1.00 62.94 88 THR A CA 1
ATOM 732 C C . THR A 1 88 ? 12.625 2.371 -8.863 1.00 62.94 88 THR A C 1
ATOM 734 O O . THR A 1 88 ? 13.071 2.694 -7.756 1.00 62.94 88 THR A O 1
ATOM 737 N N . SER A 1 89 ? 12.808 1.138 -9.336 1.00 68.19 89 SER A N 1
ATOM 738 C CA . SER A 1 89 ? 13.662 0.172 -8.648 1.00 68.19 89 SER A CA 1
ATOM 739 C C . SER A 1 89 ? 15.118 0.593 -8.755 1.00 68.19 89 SER A C 1
ATOM 741 O O . SER A 1 89 ? 15.642 0.729 -9.854 1.00 68.19 89 SER A O 1
ATOM 743 N N . LYS A 1 90 ? 15.778 0.737 -7.607 1.00 80.62 90 LYS A N 1
ATOM 744 C CA . LYS A 1 90 ? 17.203 1.077 -7.529 1.00 80.62 90 LYS A CA 1
ATOM 745 C C . LYS A 1 90 ? 18.133 -0.081 -7.904 1.00 80.62 90 LYS A C 1
ATOM 747 O O . LYS A 1 90 ? 19.283 0.162 -8.232 1.00 80.62 90 LYS A O 1
ATOM 752 N N . TRP A 1 91 ? 17.653 -1.322 -7.841 1.00 87.81 91 TRP A N 1
ATOM 753 C CA . TRP A 1 91 ? 18.428 -2.524 -8.147 1.00 87.81 91 TRP A CA 1
ATOM 754 C C . TRP A 1 91 ? 17.621 -3.471 -9.037 1.00 87.81 91 TRP A C 1
ATOM 756 O O . TRP A 1 91 ? 16.401 -3.577 -8.899 1.00 87.81 91 TRP A O 1
ATOM 766 N N . TRP A 1 92 ? 18.306 -4.221 -9.888 1.00 92.56 92 TRP A N 1
ATOM 767 C CA . TRP A 1 92 ? 17.758 -5.283 -10.723 1.00 92.56 92 TRP A CA 1
ATOM 768 C C . TRP A 1 92 ? 18.556 -6.558 -10.488 1.00 92.56 92 TRP A C 1
ATOM 770 O O . TRP A 1 92 ? 19.779 -6.525 -10.523 1.00 92.56 92 TRP A O 1
ATOM 780 N N . LEU A 1 93 ? 17.870 -7.676 -10.247 1.00 92.38 93 LEU A N 1
ATOM 781 C CA . LEU A 1 93 ? 18.482 -8.997 -10.389 1.00 92.38 93 LEU A CA 1
ATOM 782 C C . LEU A 1 93 ? 18.290 -9.433 -11.832 1.00 92.38 93 LEU A C 1
ATOM 784 O O . LEU A 1 93 ? 17.148 -9.477 -12.298 1.00 92.38 93 LEU A O 1
ATOM 788 N N . VAL A 1 94 ? 19.380 -9.744 -12.514 1.00 94.69 94 VAL A N 1
ATOM 789 C CA . VAL A 1 94 ? 19.370 -10.154 -13.914 1.00 94.69 94 VAL A CA 1
ATOM 790 C C . VAL A 1 94 ? 19.934 -11.562 -13.995 1.00 94.69 94 VAL A C 1
ATOM 792 O O . VAL A 1 94 ? 20.940 -11.873 -13.367 1.00 94.69 94 VAL A O 1
ATOM 795 N N . CYS A 1 95 ? 19.233 -12.440 -14.704 1.00 95.56 95 CYS A N 1
ATOM 796 C CA . CYS A 1 95 ? 19.715 -13.787 -14.958 1.00 95.56 95 CYS A CA 1
ATOM 797 C C . CYS A 1 95 ? 20.642 -13.798 -16.170 1.00 95.56 95 CYS A C 1
ATOM 799 O O . CYS A 1 95 ? 20.249 -13.323 -17.236 1.00 95.56 95 CYS A O 1
ATOM 801 N N . GLU A 1 96 ? 21.818 -14.396 -16.015 1.00 94.00 96 GLU A N 1
ATOM 802 C CA . GLU A 1 96 ? 22.815 -14.495 -17.085 1.00 94.00 96 GLU A CA 1
ATOM 803 C C . GLU A 1 96 ? 22.338 -15.396 -18.239 1.00 94.00 96 GLU A C 1
ATOM 805 O O . GLU A 1 96 ? 22.571 -15.081 -19.401 1.00 94.00 96 GLU A O 1
ATOM 810 N N . ASP A 1 97 ? 21.572 -16.452 -17.939 1.00 94.19 97 ASP A N 1
ATOM 811 C CA . ASP A 1 97 ? 21.187 -17.460 -18.940 1.00 94.19 97 ASP A CA 1
ATOM 812 C C . ASP A 1 97 ? 19.927 -17.102 -19.737 1.00 94.19 97 ASP A C 1
ATOM 814 O O . ASP A 1 97 ? 19.821 -17.394 -20.926 1.00 94.19 97 ASP A O 1
ATOM 818 N N . CYS A 1 98 ? 18.922 -16.515 -19.078 1.00 93.56 98 CYS A N 1
ATOM 819 C CA . CYS A 1 98 ? 17.622 -16.236 -19.704 1.00 93.56 98 CYS A CA 1
ATOM 820 C C . CYS A 1 98 ? 17.285 -14.747 -19.805 1.00 93.56 98 CYS A C 1
ATOM 822 O O . CYS A 1 98 ? 16.167 -14.403 -20.196 1.00 93.56 98 CYS A O 1
ATOM 824 N N . SER A 1 99 ? 18.206 -13.876 -19.381 1.00 89.62 99 SER A N 1
ATOM 825 C CA . SER A 1 99 ? 18.040 -12.416 -19.357 1.00 89.62 99 SER A CA 1
ATOM 826 C C . SER A 1 99 ? 16.820 -11.924 -18.561 1.00 89.62 99 SER A C 1
ATOM 828 O O . SER A 1 99 ? 16.411 -10.769 -18.681 1.00 89.62 99 SER A O 1
ATOM 830 N N . GLY A 1 100 ? 16.216 -12.783 -17.731 1.00 90.19 100 GLY A N 1
ATOM 831 C CA . GLY A 1 100 ? 15.087 -12.422 -16.881 1.00 90.19 100 GLY A CA 1
ATOM 832 C C . GLY A 1 100 ? 15.490 -11.354 -15.866 1.00 90.19 100 GLY A C 1
ATOM 833 O O . GLY A 1 100 ? 16.502 -11.507 -15.185 1.00 90.19 100 GLY A O 1
ATOM 834 N N . ARG A 1 101 ? 14.690 -10.286 -15.754 1.00 92.31 101 ARG A N 1
ATOM 835 C CA . ARG A 1 101 ? 14.949 -9.152 -14.854 1.00 92.31 101 ARG A CA 1
ATOM 836 C C . ARG A 1 101 ? 13.925 -9.102 -13.728 1.00 92.31 101 ARG A C 1
ATOM 838 O O . ARG A 1 101 ? 12.721 -9.164 -13.969 1.00 92.31 101 ARG A O 1
ATOM 845 N N . ILE A 1 102 ? 14.398 -8.932 -12.498 1.00 87.50 102 ILE A N 1
ATOM 846 C CA . ILE A 1 102 ? 13.555 -8.800 -11.309 1.00 87.50 102 ILE A CA 1
ATOM 847 C C . ILE A 1 102 ? 13.898 -7.494 -10.596 1.00 87.50 102 ILE A C 1
ATOM 849 O O . ILE A 1 102 ? 14.981 -7.341 -10.028 1.00 87.50 102 ILE A O 1
ATOM 853 N N . ALA A 1 103 ? 12.941 -6.569 -10.580 1.00 86.56 103 ALA A N 1
ATOM 854 C CA . ALA A 1 103 ? 13.070 -5.285 -9.906 1.00 86.56 103 ALA A CA 1
ATOM 855 C C . ALA A 1 103 ? 13.220 -5.449 -8.382 1.00 86.56 103 ALA A C 1
ATOM 857 O O . ALA A 1 103 ? 12.491 -6.204 -7.720 1.00 86.56 103 ALA A O 1
ATOM 858 N N . ARG A 1 104 ? 14.159 -4.702 -7.796 1.00 86.62 104 ARG A N 1
ATOM 859 C CA . ARG A 1 104 ? 14.438 -4.655 -6.358 1.00 86.62 104 ARG A CA 1
ATOM 860 C C . ARG A 1 104 ? 14.547 -3.204 -5.886 1.00 86.62 104 ARG A C 1
ATOM 862 O O . ARG A 1 104 ? 15.366 -2.415 -6.333 1.00 86.62 104 ARG A O 1
ATOM 869 N N . TYR A 1 105 ? 13.720 -2.860 -4.905 1.00 78.69 105 TYR A N 1
ATOM 870 C CA . TYR A 1 105 ? 13.603 -1.493 -4.369 1.00 78.69 105 TYR A CA 1
ATOM 871 C C . TYR A 1 105 ? 14.437 -1.254 -3.107 1.00 78.69 105 TYR A C 1
ATOM 873 O O . TYR A 1 105 ? 14.505 -0.144 -2.585 1.00 78.69 105 TYR A O 1
ATOM 881 N N . ARG A 1 106 ? 15.045 -2.316 -2.575 1.00 76.12 106 ARG A N 1
ATOM 882 C CA . ARG A 1 106 ? 15.951 -2.279 -1.429 1.00 76.12 106 ARG A CA 1
ATOM 883 C C . ARG A 1 106 ? 17.141 -3.180 -1.709 1.00 76.12 106 ARG A C 1
ATOM 885 O O . ARG A 1 106 ? 16.976 -4.230 -2.337 1.00 76.12 106 ARG A O 1
ATOM 892 N N . ARG A 1 107 ? 18.286 -2.841 -1.121 1.00 87.38 107 ARG A N 1
ATOM 893 C CA . ARG A 1 107 ? 19.487 -3.683 -1.087 1.00 87.38 107 ARG A CA 1
ATOM 894 C C . ARG A 1 107 ? 19.292 -4.879 -0.141 1.00 87.38 107 ARG A C 1
ATOM 896 O O . ARG A 1 107 ? 19.879 -4.940 0.940 1.00 87.38 107 ARG A O 1
ATOM 903 N N . SER A 1 108 ? 18.357 -5.760 -0.505 1.00 88.81 108 SER A N 1
ATOM 904 C CA . SER A 1 108 ? 17.964 -6.983 0.217 1.00 88.81 108 SER A CA 1
ATOM 905 C C . SER A 1 108 ? 19.091 -8.022 0.256 1.00 88.81 108 SER A C 1
ATOM 907 O O . SER A 1 108 ? 20.084 -7.858 -0.443 1.00 88.81 108 SER A O 1
ATOM 909 N N . LYS A 1 109 ? 18.939 -9.109 1.031 1.00 90.44 109 LYS A N 1
ATOM 910 C CA . LYS A 1 109 ? 19.939 -10.195 1.094 1.00 90.44 109 LYS A CA 1
ATOM 911 C C . LYS A 1 109 ? 20.291 -10.749 -0.290 1.00 90.44 109 LYS A C 1
ATOM 913 O O . LYS A 1 109 ? 21.470 -10.877 -0.582 1.00 90.44 109 LYS A O 1
ATOM 918 N N . THR A 1 110 ? 19.293 -10.959 -1.148 1.00 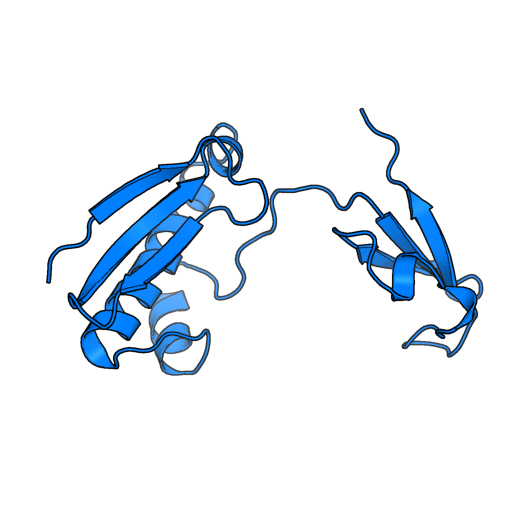90.31 110 THR A N 1
ATOM 919 C CA . THR A 1 110 ? 19.481 -11.416 -2.535 1.00 90.31 110 THR A CA 1
ATOM 920 C C . THR A 1 110 ? 20.207 -10.395 -3.409 1.00 90.31 110 THR A C 1
ATOM 922 O O . THR A 1 110 ? 20.928 -10.775 -4.308 1.00 90.31 110 THR A O 1
ATOM 925 N N . VAL A 1 111 ? 20.055 -9.094 -3.147 1.00 91.75 111 VAL A N 1
ATOM 926 C CA . VAL A 1 111 ? 20.819 -8.049 -3.860 1.00 91.75 111 VAL A CA 1
ATOM 927 C C . VAL A 1 111 ? 22.254 -7.949 -3.329 1.00 91.75 111 VAL A C 1
ATOM 929 O O . VAL A 1 111 ? 23.152 -7.539 -4.047 1.00 91.75 111 VAL A O 1
ATOM 932 N N . ARG A 1 112 ? 22.486 -8.277 -2.054 1.00 91.81 112 ARG A N 1
ATOM 933 C CA . ARG A 1 112 ? 23.827 -8.232 -1.449 1.00 91.81 112 ARG A CA 1
ATOM 934 C C . ARG A 1 112 ? 24.670 -9.462 -1.770 1.00 91.81 112 ARG A C 1
ATOM 936 O O . ARG A 1 112 ? 25.882 -9.331 -1.781 1.00 91.81 112 ARG A O 1
ATOM 943 N N . ASN A 1 113 ? 24.024 -10.609 -1.965 1.00 92.19 113 ASN A N 1
ATOM 944 C CA . ASN A 1 113 ? 24.668 -11.902 -2.189 1.00 92.19 113 ASN A CA 1
ATOM 945 C C . ASN A 1 113 ? 23.945 -12.648 -3.332 1.00 92.19 113 ASN A C 1
ATOM 947 O O . ASN A 1 113 ? 23.320 -13.682 -3.077 1.00 92.19 113 ASN A O 1
ATOM 951 N N . PRO A 1 114 ? 23.868 -12.080 -4.550 1.00 92.06 114 PRO A N 1
ATOM 952 C CA . PRO A 1 114 ? 23.101 -12.669 -5.650 1.00 92.06 114 PRO A CA 1
ATOM 953 C C . PRO A 1 114 ? 23.595 -14.066 -6.052 1.00 92.06 114 PRO A C 1
ATOM 955 O O . PRO A 1 114 ? 22.778 -14.899 -6.429 1.00 92.06 114 PRO A O 1
ATOM 958 N N . GLU A 1 115 ? 24.879 -14.359 -5.855 1.00 90.81 115 GLU A N 1
ATOM 959 C CA . GLU A 1 115 ? 25.524 -15.648 -6.120 1.00 90.81 115 GLU A CA 1
ATOM 960 C C . GLU A 1 115 ? 25.002 -16.806 -5.251 1.00 90.81 115 GLU A C 1
ATOM 962 O O . GLU A 1 115 ? 25.176 -17.970 -5.597 1.00 90.81 115 GLU A O 1
ATOM 967 N N . GLN A 1 116 ? 24.341 -16.506 -4.127 1.00 94.44 116 GLN A N 1
ATOM 968 C CA . GLN A 1 116 ? 23.722 -17.513 -3.253 1.00 94.44 116 GLN A CA 1
ATOM 969 C C . GLN A 1 116 ? 22.311 -17.914 -3.710 1.00 94.44 116 GLN A C 1
ATOM 971 O O . GLN A 1 116 ? 21.641 -18.701 -3.039 1.00 94.44 116 GLN A O 1
ATOM 976 N N . TYR A 1 117 ? 21.825 -17.336 -4.809 1.00 94.19 117 TYR A N 1
ATOM 977 C CA . TYR A 1 117 ? 20.473 -17.535 -5.312 1.00 94.19 117 TYR A CA 1
ATOM 978 C C . TYR A 1 117 ? 20.488 -17.840 -6.810 1.00 94.19 117 TYR A C 1
ATOM 980 O O . TYR A 1 117 ? 21.358 -17.396 -7.552 1.00 94.19 117 TYR A O 1
ATOM 988 N N . SER A 1 118 ? 19.458 -18.552 -7.262 1.00 94.62 118 SER A N 1
ATOM 989 C CA . SER A 1 118 ? 19.281 -18.934 -8.663 1.00 94.62 118 SER A CA 1
ATOM 990 C C . SER A 1 118 ? 18.014 -18.320 -9.244 1.00 94.62 118 SER A C 1
ATOM 992 O O . SER A 1 118 ? 17.045 -18.027 -8.534 1.00 94.62 118 SER A O 1
ATOM 994 N N . CYS A 1 119 ? 18.001 -18.139 -10.561 1.00 93.44 119 CYS A N 1
ATOM 995 C CA . CYS A 1 119 ? 16.831 -17.669 -11.280 1.00 93.44 119 CYS A CA 1
ATOM 996 C C . CYS A 1 119 ? 15.665 -18.648 -11.107 1.00 93.44 119 CYS A C 1
ATOM 998 O O . CYS A 1 119 ? 15.759 -19.813 -11.481 1.00 93.44 119 CYS A O 1
ATOM 1000 N N . GLY A 1 120 ? 14.523 -18.162 -10.616 1.00 89.81 120 GLY A N 1
ATOM 1001 C CA . GLY A 1 120 ? 13.334 -18.999 -10.413 1.00 89.81 120 GLY A CA 1
ATOM 1002 C C . GLY A 1 120 ? 12.719 -19.561 -11.702 1.00 89.81 120 GLY A C 1
ATOM 1003 O O . GLY A 1 120 ? 11.876 -20.446 -11.624 1.00 89.81 120 GLY A O 1
ATOM 1004 N N . LYS A 1 121 ? 13.121 -19.055 -12.879 1.00 90.56 121 LYS A N 1
ATOM 1005 C CA . LYS A 1 121 ? 12.625 -19.519 -14.184 1.00 90.56 121 LYS A CA 1
ATOM 1006 C C . LYS A 1 121 ? 13.492 -20.621 -14.799 1.00 90.56 121 LYS A C 1
ATOM 1008 O O . LYS A 1 121 ? 12.943 -21.575 -15.332 1.00 90.56 121 LYS A O 1
ATOM 1013 N N . CYS A 1 122 ? 14.818 -20.470 -14.781 1.00 94.19 122 CYS A N 1
ATOM 1014 C CA . CYS A 1 122 ? 15.739 -21.380 -15.480 1.00 94.19 122 CYS A CA 1
ATOM 1015 C C . CYS A 1 122 ? 16.832 -21.991 -14.593 1.00 94.19 122 CYS A C 1
ATOM 1017 O O . CYS A 1 122 ? 17.606 -22.802 -15.082 1.00 94.19 122 CYS A O 1
ATOM 1019 N N . GLY A 1 123 ? 16.932 -21.603 -13.319 1.00 93.44 123 GLY A N 1
ATOM 1020 C CA . GLY A 1 123 ? 17.993 -22.057 -12.413 1.00 93.44 123 GLY A CA 1
ATOM 1021 C C . GLY A 1 123 ? 19.350 -21.369 -12.600 1.00 93.44 123 GLY A C 1
ATOM 1022 O O . GLY A 1 123 ? 20.252 -21.612 -11.806 1.00 93.44 123 GLY A O 1
ATOM 1023 N N . GLY A 1 124 ? 19.486 -20.490 -13.595 1.00 93.62 124 GLY A N 1
ATOM 1024 C CA . GLY A 1 124 ? 20.732 -19.789 -13.904 1.00 93.62 124 GLY A CA 1
ATOM 1025 C C . GLY A 1 124 ? 21.211 -18.817 -12.829 1.00 93.62 124 GLY A C 1
ATOM 1026 O O . GLY A 1 124 ? 20.426 -18.371 -11.981 1.00 93.62 124 GLY A O 1
ATOM 1027 N N . SER A 1 125 ? 22.491 -18.456 -12.902 1.00 94.44 125 SER A N 1
ATOM 1028 C CA . SER A 1 125 ? 23.128 -17.472 -12.022 1.00 94.44 125 SER A CA 1
ATOM 1029 C C . SER A 1 125 ? 22.476 -16.092 -12.140 1.00 94.44 125 SER A C 1
ATOM 1031 O O . SER A 1 125 ? 21.934 -15.717 -13.188 1.00 94.44 125 SER A O 1
ATOM 1033 N N . LEU A 1 126 ? 22.503 -15.346 -11.035 1.00 95.69 126 LEU A N 1
ATOM 1034 C CA . LEU A 1 126 ? 21.978 -13.988 -10.946 1.00 95.69 126 LEU A CA 1
ATOM 1035 C C . LEU A 1 126 ? 23.119 -13.000 -10.695 1.00 95.69 126 LEU A C 1
ATOM 1037 O O . LEU A 1 126 ? 23.931 -13.214 -9.796 1.00 95.69 126 LEU A O 1
ATOM 1041 N N . HIS A 1 127 ? 23.114 -11.874 -11.407 1.00 94.56 127 HIS A N 1
ATOM 1042 C CA . HIS A 1 127 ? 23.925 -10.697 -11.088 1.00 94.56 127 HIS A CA 1
ATOM 1043 C C . HIS A 1 127 ? 23.038 -9.490 -10.763 1.00 94.56 127 HIS A C 1
ATOM 1045 O O . HIS A 1 127 ? 21.816 -9.518 -10.942 1.00 94.56 127 HIS A O 1
ATOM 1051 N N . VAL A 1 128 ? 23.647 -8.433 -10.220 1.00 95.38 128 VAL A N 1
ATOM 1052 C CA . VAL A 1 128 ? 22.947 -7.205 -9.822 1.00 95.38 128 VAL A CA 1
ATOM 1053 C C . VAL A 1 128 ? 23.362 -6.051 -10.715 1.00 95.38 128 VAL A C 1
ATOM 1055 O O . VAL A 1 128 ? 24.547 -5.773 -10.862 1.00 95.38 128 VAL A O 1
ATOM 1058 N N . GLU A 1 129 ? 22.371 -5.333 -11.226 1.00 93.50 129 GLU A N 1
ATOM 1059 C CA . GLU A 1 129 ? 22.544 -4.029 -11.863 1.00 93.50 129 GLU A CA 1
ATOM 1060 C C . GLU A 1 129 ? 21.896 -2.958 -10.982 1.00 93.50 129 GLU A C 1
ATOM 1062 O O . GLU A 1 129 ? 20.758 -3.121 -10.530 1.00 93.50 129 GLU A O 1
ATOM 1067 N N . GLU A 1 130 ? 22.602 -1.861 -10.713 1.00 89.12 130 GLU A N 1
ATOM 1068 C CA . GLU A 1 130 ? 21.987 -0.678 -10.105 1.00 89.12 130 GLU A CA 1
ATOM 1069 C C . GLU A 1 130 ? 21.338 0.159 -11.211 1.00 89.12 130 GLU A C 1
ATOM 1071 O O . GLU A 1 130 ? 21.855 0.238 -12.322 1.00 89.12 130 GLU A O 1
ATOM 1076 N N . ALA A 1 131 ? 20.171 0.744 -10.942 1.00 79.69 131 ALA A N 1
ATOM 1077 C CA . ALA A 1 131 ? 19.610 1.715 -11.871 1.00 79.69 131 ALA A CA 1
ATOM 1078 C C . ALA A 1 131 ? 20.459 2.988 -11.795 1.00 79.69 131 ALA A C 1
ATOM 1080 O O . ALA A 1 131 ? 20.584 3.559 -10.707 1.00 79.69 131 ALA A O 1
ATOM 1081 N N . ASP A 1 132 ? 21.028 3.417 -12.925 1.00 55.91 132 ASP A N 1
ATOM 1082 C CA . ASP A 1 132 ? 21.755 4.681 -13.010 1.00 55.91 132 ASP A CA 1
ATOM 1083 C C . ASP A 1 132 ? 20.845 5.811 -12.524 1.00 55.91 132 ASP A C 1
ATOM 1085 O O . ASP A 1 132 ? 19.740 6.020 -13.031 1.00 55.91 132 ASP A O 1
ATOM 1089 N N . GLY A 1 133 ? 21.284 6.502 -11.473 1.00 48.75 133 GLY A N 1
ATOM 1090 C CA . GLY A 1 133 ? 20.568 7.654 -10.949 1.00 48.75 133 GLY A CA 1
ATOM 1091 C C . GLY A 1 133 ? 20.592 8.770 -11.988 1.00 48.75 133 GLY A C 1
ATOM 1092 O O . GLY A 1 133 ? 21.667 9.239 -12.357 1.00 48.75 133 GLY A O 1
ATOM 1093 N N . HIS A 1 134 ? 19.424 9.177 -12.473 1.00 36.06 134 HIS A N 1
ATOM 1094 C CA . HIS A 1 134 ? 19.218 10.473 -13.116 1.00 36.06 134 HIS A CA 1
ATOM 1095 C C . HIS A 1 134 ? 18.336 11.313 -12.197 1.00 36.06 134 HIS A C 1
ATOM 1097 O O . HIS A 1 134 ? 17.344 10.754 -11.668 1.00 36.06 134 HIS A O 1
#

Secondary structure (DSSP, 8-state):
--EEEEEESS--S-SEEEEEETTTTEEEEEEEHHHHTT--HHHHHHHHHHHHHHHHHHHHHS---SSHHHHHHHTTTT--SS----SPPSEEEEETTT--EEEESS--HHHH-GGG-B-TTT--BEEEEEPPP-

pLDDT: mean 88.21, std 10.93, range [36.06, 97.94]

Sequence (134 aa):
MTIEWEISHRAQRQAGVTKYDPATEAITIALTWKADEHRAWEQFSSTVRHELIHAWQYHEFGDADHGSTFARWTDRLDTSQHCERFTTSKWWLVCEDCSGRIARYRRSKTVRNPEQYSCGKCGGSLHVEEADGH